Protein AF-A0A6J7PB78-F1 (afdb_monomer)

Nearest PDB structures (foldseek):
  1g2r-assembly1_A  TM=7.611E-01  e=1.929E-01  Streptococcus pneumoniae

Radius of gyration: 13.86 Å; Cα contacts (8 Å, |Δi|>4): 87; chains: 1; bounding box: 32×33×38 Å

Secondary structure (DSSP, 8-state):
-EEEEEETTEEEE-SS-SSEEEEESSHHHHHHHHHTTHHHHHHTS---HHHHHHHHHHHHHHHHHHHHHHHHSS----

Solvent-accessible surface area (backbone atoms only — not comparable to full-atom values): 4601 Å² total; per-residue (Å²): 114,52,32,38,17,43,40,97,87,44,56,44,79,38,89,77,59,67,63,42,62,45,80,34,78,47,63,67,49,47,59,51,30,59,78,66,49,43,58,33,63,58,52,73,40,92,73,56,70,67,47,53,55,62,32,48,59,50,47,47,50,53,54,58,48,46,52,59,54,54,68,69,66,77,75,78,89,132

Organism: NCBI:txid449393

Foldseek 3Di:
DWKWAADPLAIATDPDDDHFIDDADALVSLVVCVVVVVVCVRRVHDHDPVNSVVVSVRRVCVRVVCVVVVVVPPDDDD

InterPro domains:
  IPR007393 YlxR domain [PF04296] (12-56)
  IPR035931 YlxR-like superfamily [G3DSA:3.30.1230.10] (1-69)
  IPR035931 YlxR-like superfamily [SSF64376] (11-61)

Mean predicted aligned error: 7.03 Å

Sequence (78 aa):
MIRCALSAHVATVSRTAAGRGAWLCSYECFRTAERKKAFERAWKASISAAIVRDLDEKVRFAFEGVIINMEQFSSTKG

Structure (mmCIF, N/CA/C/O backbone):
data_AF-A0A6J7PB78-F1
#
_entry.id   AF-A0A6J7PB78-F1
#
loop_
_atom_site.group_PDB
_atom_site.id
_atom_site.type_symbol
_atom_site.label_atom_id
_atom_site.label_alt_id
_atom_site.label_comp_id
_atom_site.label_asym_id
_atom_site.label_entity_id
_atom_site.label_seq_id
_atom_site.pdbx_PDB_ins_code
_atom_site.Cartn_x
_atom_site.Cartn_y
_atom_site.Cartn_z
_atom_site.occupancy
_atom_site.B_iso_or_equiv
_atom_site.auth_seq_id
_atom_site.auth_comp_id
_atom_site.auth_asym_id
_atom_site.auth_atom_id
_atom_site.pdbx_PDB_model_num
ATOM 1 N N . MET A 1 1 ? -11.526 5.725 -6.382 1.00 87.88 1 MET A N 1
ATOM 2 C CA . MET A 1 1 ? -10.624 4.669 -5.863 1.00 87.88 1 MET A CA 1
ATOM 3 C C . MET A 1 1 ? -9.250 4.806 -6.496 1.00 87.88 1 MET A C 1
ATOM 5 O O . MET A 1 1 ? -9.180 5.038 -7.701 1.00 87.88 1 MET A O 1
ATOM 9 N N . ILE A 1 2 ? -8.186 4.620 -5.716 1.00 93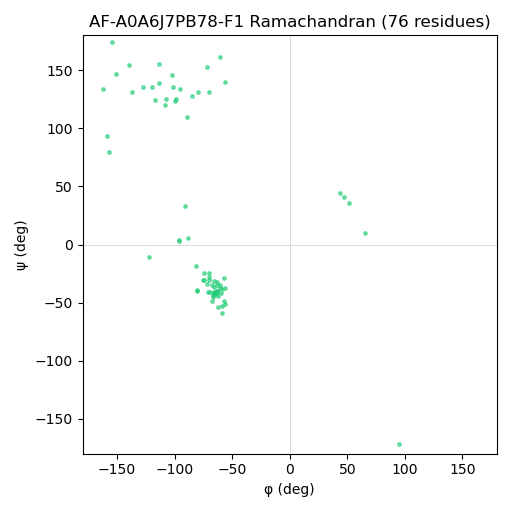.88 2 ILE A N 1
ATOM 10 C CA . ILE A 1 2 ? -6.795 4.617 -6.197 1.00 93.88 2 ILE A CA 1
ATOM 11 C C . ILE A 1 2 ? -6.179 3.223 -6.043 1.00 93.88 2 ILE A C 1
ATOM 13 O O . ILE A 1 2 ? -6.618 2.441 -5.198 1.00 93.88 2 ILE A O 1
ATOM 17 N N . ARG A 1 3 ? -5.162 2.913 -6.851 1.00 96.12 3 ARG A N 1
ATOM 18 C CA . ARG A 1 3 ? -4.393 1.665 -6.757 1.00 96.12 3 ARG A CA 1
ATOM 19 C C . ARG A 1 3 ? -3.013 1.951 -6.182 1.00 96.12 3 ARG A C 1
ATOM 21 O O . ARG A 1 3 ? -2.273 2.750 -6.750 1.00 96.12 3 ARG A O 1
ATOM 28 N N . CYS A 1 4 ? -2.663 1.254 -5.110 1.00 97.00 4 CYS A N 1
ATOM 29 C CA . CYS A 1 4 ? -1.318 1.203 -4.553 1.00 97.00 4 CYS A CA 1
ATOM 30 C C . CYS A 1 4 ? -0.622 -0.071 -5.040 1.00 97.00 4 CYS A C 1
ATOM 32 O O . CYS A 1 4 ? -1.158 -1.166 -4.866 1.00 97.00 4 CYS A O 1
ATOM 34 N N . ALA A 1 5 ? 0.550 0.054 -5.649 1.00 96.75 5 ALA A N 1
ATOM 35 C CA . ALA A 1 5 ? 1.327 -1.063 -6.170 1.00 96.75 5 ALA A CA 1
ATOM 36 C C . ALA A 1 5 ? 2.634 -1.225 -5.393 1.00 96.75 5 ALA A C 1
ATOM 38 O O . ALA A 1 5 ? 3.289 -0.225 -5.104 1.00 96.75 5 ALA A O 1
ATOM 39 N N . LEU A 1 6 ? 3.020 -2.469 -5.106 1.00 96.25 6 LEU A N 1
ATOM 40 C CA . LEU A 1 6 ? 4.332 -2.813 -4.562 1.00 96.25 6 LEU A CA 1
ATOM 41 C C . LEU A 1 6 ? 5.178 -3.516 -5.629 1.00 96.25 6 LEU A C 1
ATOM 43 O O . LEU A 1 6 ? 4.809 -4.599 -6.098 1.00 96.25 6 LEU A O 1
ATOM 47 N N . SER A 1 7 ? 6.328 -2.927 -5.957 1.00 92.94 7 SER A N 1
ATOM 48 C CA . SER A 1 7 ? 7.344 -3.498 -6.848 1.00 92.94 7 SER A CA 1
ATOM 49 C C . SER A 1 7 ? 8.731 -3.275 -6.255 1.00 92.94 7 SER A C 1
ATOM 51 O O . SER A 1 7 ? 9.024 -2.164 -5.829 1.00 92.94 7 SER A O 1
ATOM 53 N N . ALA A 1 8 ? 9.571 -4.314 -6.196 1.00 88.38 8 ALA A N 1
ATOM 54 C CA . ALA A 1 8 ? 10.936 -4.231 -5.655 1.00 88.38 8 ALA A CA 1
ATOM 55 C C . ALA A 1 8 ? 11.032 -3.494 -4.295 1.00 88.38 8 ALA A C 1
ATOM 57 O O . ALA A 1 8 ? 11.936 -2.698 -4.072 1.00 88.38 8 ALA A O 1
ATOM 58 N N . HIS A 1 9 ? 10.069 -3.739 -3.396 1.00 86.00 9 HIS A N 1
ATOM 59 C CA . HIS A 1 9 ? 9.931 -3.072 -2.087 1.00 86.00 9 HIS A CA 1
ATOM 60 C C . HIS A 1 9 ? 9.619 -1.567 -2.119 1.00 86.00 9 HIS A C 1
ATOM 62 O O . HIS A 1 9 ? 9.586 -0.928 -1.072 1.00 86.00 9 HIS A O 1
ATOM 68 N N . VAL A 1 10 ? 9.303 -1.010 -3.284 1.00 91.25 10 VAL A N 1
ATOM 69 C CA . VAL A 1 10 ? 8.825 0.364 -3.437 1.00 91.25 10 VAL A CA 1
ATOM 70 C C . VAL A 1 10 ? 7.309 0.351 -3.591 1.00 91.25 10 VAL A C 1
ATOM 72 O O . VAL A 1 10 ? 6.767 -0.313 -4.482 1.00 91.25 10 VAL A O 1
ATOM 75 N N . ALA A 1 11 ? 6.617 1.085 -2.718 1.00 95.25 11 ALA A N 1
ATOM 76 C CA . ALA A 1 11 ? 5.179 1.289 -2.815 1.00 95.25 11 ALA A CA 1
ATOM 77 C C . ALA A 1 11 ? 4.866 2.601 -3.551 1.00 95.25 11 ALA A C 1
ATOM 79 O O . ALA A 1 11 ? 5.452 3.649 -3.285 1.00 95.25 11 ALA A O 1
ATOM 80 N N . THR A 1 12 ? 3.933 2.551 -4.499 1.00 95.31 12 THR A N 1
ATOM 81 C CA . THR A 1 12 ? 3.557 3.709 -5.326 1.00 95.31 12 THR A CA 1
ATOM 82 C C . THR A 1 12 ? 2.051 3.773 -5.534 1.00 95.31 12 THR A C 1
ATOM 84 O O . THR A 1 12 ? 1.372 2.747 -5.501 1.00 95.31 12 THR A O 1
ATOM 87 N N . VAL A 1 13 ? 1.517 4.970 -5.784 1.00 95.50 13 VAL A N 1
ATOM 88 C CA . VAL A 1 13 ? 0.148 5.133 -6.289 1.00 95.50 13 VAL A CA 1
ATOM 89 C C . VAL A 1 13 ? 0.205 5.109 -7.813 1.00 95.50 13 VAL A C 1
ATOM 91 O O . VAL A 1 13 ? 0.738 6.020 -8.435 1.00 95.50 13 VAL A O 1
ATOM 94 N N . SER A 1 14 ? -0.312 4.046 -8.426 1.00 92.94 14 SER A N 1
ATOM 95 C CA . SER A 1 14 ? -0.371 3.912 -9.881 1.00 92.94 14 SER A CA 1
ATOM 96 C C . SER A 1 14 ? -1.378 2.849 -10.309 1.00 92.94 14 SER A C 1
ATOM 98 O O . SER A 1 14 ? -1.400 1.717 -9.807 1.00 92.94 14 SER A O 1
ATOM 100 N N . ARG A 1 15 ? -2.197 3.196 -11.307 1.00 92.31 15 ARG A N 1
ATOM 101 C CA . ARG A 1 15 ? -3.162 2.268 -11.911 1.00 92.31 15 ARG A CA 1
ATOM 102 C C . ARG A 1 15 ? -2.497 1.175 -12.746 1.00 92.31 15 ARG A C 1
ATOM 104 O O . ARG A 1 15 ? -3.091 0.112 -12.886 1.00 92.31 15 ARG A O 1
ATOM 111 N N . THR A 1 16 ? -1.294 1.419 -13.262 1.00 92.12 16 THR A N 1
ATOM 112 C CA . THR A 1 16 ? -0.641 0.568 -14.271 1.00 92.12 16 THR A CA 1
ATOM 113 C C . THR A 1 16 ? 0.721 0.032 -13.842 1.00 92.12 16 THR A C 1
ATOM 115 O O . THR A 1 16 ? 1.235 -0.866 -14.501 1.00 92.12 16 THR A O 1
ATOM 118 N N . ALA A 1 17 ? 1.305 0.526 -12.743 1.00 92.88 17 ALA A N 1
ATOM 119 C CA . ALA A 1 17 ? 2.602 0.044 -12.273 1.00 92.88 17 ALA A CA 1
ATOM 120 C C . ALA A 1 17 ? 2.590 -1.473 -12.029 1.00 92.88 17 ALA A C 1
ATOM 122 O O . ALA A 1 17 ? 1.625 -2.026 -11.479 1.00 92.88 17 ALA A O 1
ATOM 123 N N . ALA A 1 18 ? 3.690 -2.117 -12.421 1.00 91.12 18 ALA A N 1
ATOM 124 C CA . ALA A 1 18 ? 3.917 -3.539 -12.225 1.00 91.12 18 ALA A CA 1
ATOM 125 C C . ALA A 1 18 ? 3.905 -3.924 -10.735 1.00 91.12 18 ALA A C 1
ATOM 127 O O . ALA A 1 18 ? 4.074 -3.087 -9.847 1.00 91.12 18 ALA A O 1
ATOM 128 N N . GLY A 1 19 ? 3.714 -5.215 -10.468 1.00 93.50 19 GLY A N 1
ATOM 129 C CA . GLY A 1 19 ? 3.692 -5.761 -9.114 1.00 93.50 19 GLY A CA 1
ATOM 130 C C . GLY A 1 19 ? 2.291 -5.886 -8.516 1.00 93.50 19 GLY A C 1
ATOM 131 O O . GLY A 1 19 ? 1.267 -5.747 -9.196 1.00 93.50 19 GLY A O 1
ATOM 132 N N . ARG A 1 20 ? 2.241 -6.219 -7.223 1.00 95.69 20 ARG A N 1
ATOM 133 C CA . ARG A 1 20 ? 0.982 -6.541 -6.536 1.00 95.69 20 ARG A CA 1
ATOM 134 C C . ARG A 1 20 ? 0.233 -5.266 -6.171 1.00 95.69 20 ARG A C 1
ATOM 136 O O . ARG A 1 20 ?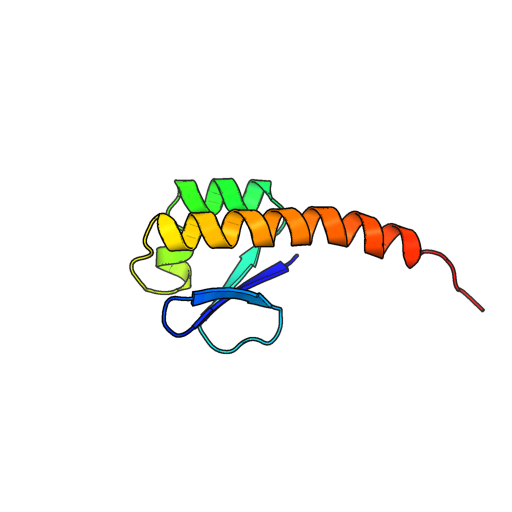 0.811 -4.339 -5.616 1.00 95.69 20 ARG A O 1
ATOM 143 N N . GLY A 1 21 ? -1.056 -5.232 -6.498 1.00 96.19 21 GLY A N 1
ATOM 144 C CA . GLY A 1 21 ? -1.920 -4.074 -6.286 1.00 96.19 21 GLY A CA 1
ATOM 145 C C . GLY A 1 21 ? -2.829 -4.227 -5.068 1.00 96.19 21 GLY A C 1
ATOM 146 O O . GLY A 1 21 ? -3.322 -5.317 -4.796 1.00 96.19 21 GLY A O 1
ATOM 147 N N . ALA A 1 22 ? -3.091 -3.118 -4.387 1.00 96.69 22 ALA A N 1
ATOM 148 C CA . ALA A 1 22 ? -4.141 -2.956 -3.390 1.00 96.69 22 ALA A CA 1
ATOM 149 C C . ALA A 1 22 ? -4.977 -1.723 -3.758 1.00 96.69 22 ALA A C 1
ATOM 151 O O . ALA A 1 22 ? -4.426 -0.691 -4.139 1.00 96.69 22 ALA A O 1
ATOM 152 N N . TRP A 1 23 ? -6.301 -1.828 -3.675 1.00 96.75 23 TRP A N 1
ATOM 153 C CA . TRP A 1 23 ? -7.208 -0.730 -4.007 1.00 96.75 23 TRP A CA 1
ATOM 154 C C . TRP A 1 23 ? -7.710 -0.048 -2.742 1.00 96.75 23 TRP A C 1
ATOM 156 O O . TRP A 1 23 ? -8.095 -0.717 -1.785 1.00 96.75 23 TRP A O 1
ATOM 166 N N . LEU A 1 24 ? -7.719 1.283 -2.757 1.00 96.75 24 LEU A N 1
ATOM 167 C CA . LEU A 1 24 ? -8.199 2.106 -1.653 1.00 96.75 24 LEU A CA 1
ATOM 168 C C . LEU A 1 24 ? -9.374 2.973 -2.103 1.00 96.75 24 LEU A C 1
ATOM 170 O O . LEU A 1 24 ? -9.354 3.591 -3.176 1.00 96.75 24 LEU A O 1
ATOM 174 N N . CYS A 1 25 ? -10.395 3.020 -1.253 1.00 95.12 25 CYS A N 1
ATOM 175 C CA . CYS A 1 25 ? -11.602 3.819 -1.440 1.00 95.12 25 CYS A CA 1
ATOM 176 C C . CYS A 1 25 ? -11.423 5.286 -1.049 1.00 95.12 25 CYS A C 1
ATOM 178 O O . CYS A 1 25 ? -11.922 6.157 -1.755 1.00 95.12 25 CYS A O 1
ATOM 180 N N . SER A 1 26 ? -10.697 5.540 0.035 1.00 94.75 26 SER A N 1
ATOM 181 C CA . SER A 1 26 ? -10.448 6.863 0.611 1.00 94.75 26 SER A CA 1
ATOM 182 C C . SER A 1 26 ? -9.138 6.860 1.407 1.00 94.75 26 SER A C 1
ATOM 184 O O . SER A 1 26 ? -8.534 5.802 1.630 1.00 94.75 26 SER A O 1
ATOM 186 N N . TYR A 1 27 ? -8.721 8.034 1.8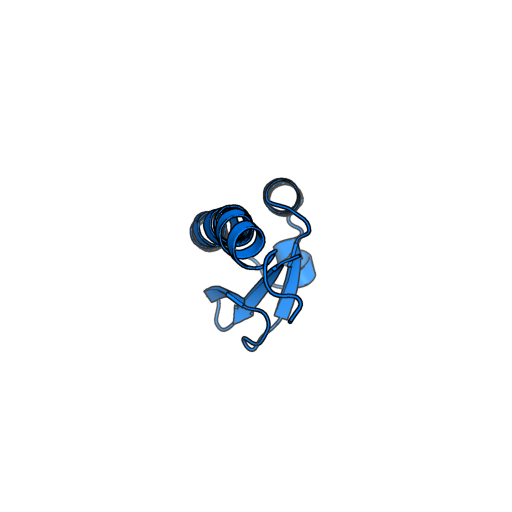87 1.00 95.25 27 TYR A N 1
ATOM 187 C CA . TYR A 1 27 ? -7.607 8.153 2.830 1.00 95.25 27 TYR A CA 1
ATOM 188 C C . TYR A 1 27 ? -7.899 7.445 4.169 1.00 95.25 27 TYR A C 1
ATOM 190 O O . TYR A 1 27 ? -7.024 6.827 4.769 1.00 95.25 27 TYR A O 1
ATOM 198 N N . GLU A 1 28 ? -9.153 7.406 4.618 1.00 95.94 28 GLU A N 1
ATOM 199 C CA . GLU A 1 28 ? -9.524 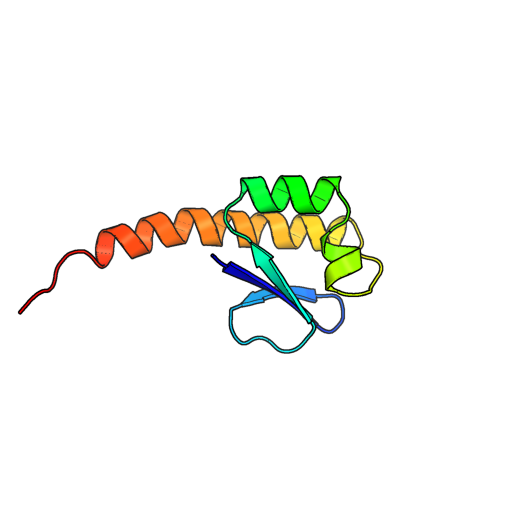6.632 5.809 1.00 95.94 28 GLU A CA 1
ATOM 200 C C . GLU A 1 28 ? -9.342 5.116 5.592 1.00 95.94 28 GLU A C 1
ATOM 202 O O . GLU A 1 28 ? -8.867 4.399 6.486 1.00 95.94 28 GLU A O 1
ATOM 207 N N . CYS A 1 29 ? -9.635 4.625 4.378 1.00 96.62 29 CYS A N 1
ATOM 208 C CA . CYS A 1 29 ? -9.354 3.240 3.994 1.00 96.62 29 CYS A CA 1
ATOM 209 C C . CYS A 1 29 ? -7.846 2.935 4.085 1.00 96.62 29 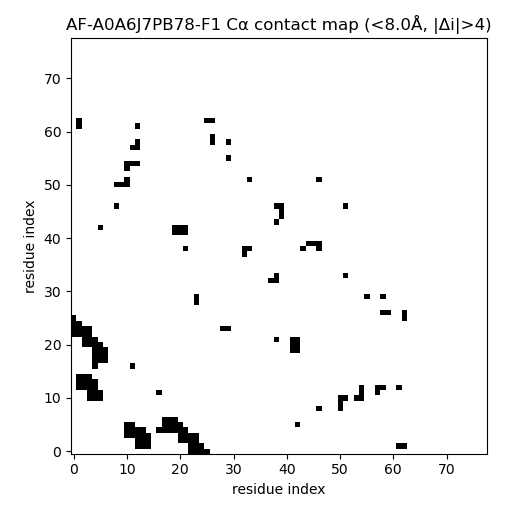CYS A C 1
ATOM 211 O O . CYS A 1 29 ? -7.483 1.836 4.504 1.00 96.62 29 CYS A O 1
ATOM 213 N N . PHE A 1 30 ? -6.970 3.902 3.773 1.00 96.94 30 PHE A N 1
ATOM 214 C CA . PHE A 1 30 ? -5.518 3.778 3.961 1.00 96.94 30 PHE A CA 1
ATOM 215 C C . PHE A 1 30 ? -5.143 3.604 5.437 1.00 96.94 30 PHE A C 1
ATOM 217 O O . PHE A 1 30 ? -4.514 2.609 5.796 1.00 96.94 30 PHE A O 1
ATOM 224 N N . ARG A 1 31 ? -5.593 4.513 6.314 1.00 96.56 31 ARG A N 1
ATOM 225 C CA . ARG A 1 31 ? -5.295 4.453 7.760 1.00 96.56 31 ARG A CA 1
ATOM 226 C C . ARG A 1 31 ? -5.796 3.147 8.382 1.00 96.56 31 ARG A C 1
ATOM 228 O O . ARG A 1 31 ? -5.141 2.554 9.237 1.00 96.56 31 ARG A O 1
ATOM 235 N N . THR A 1 32 ? -6.958 2.668 7.942 1.00 97.62 32 THR A N 1
ATOM 236 C CA . THR A 1 32 ? -7.505 1.379 8.383 1.00 97.62 32 THR A CA 1
ATOM 237 C C . THR A 1 32 ? -6.688 0.198 7.853 1.00 97.62 32 THR A C 1
ATOM 239 O O . THR A 1 32 ? -6.435 -0.749 8.601 1.00 97.62 32 THR A O 1
ATOM 242 N N . ALA A 1 33 ? -6.251 0.246 6.592 1.00 96.69 33 ALA A N 1
ATOM 243 C CA . ALA A 1 33 ? -5.400 -0.774 5.988 1.00 96.69 33 ALA A CA 1
ATOM 244 C C . ALA A 1 33 ? -4.033 -0.876 6.682 1.00 96.69 33 ALA A C 1
ATOM 246 O O . ALA A 1 33 ? -3.581 -1.994 6.933 1.00 96.69 33 ALA A O 1
ATOM 247 N N . GLU A 1 34 ? -3.422 0.254 7.051 1.00 95.88 34 GLU A N 1
ATOM 248 C CA . GLU A 1 34 ? -2.196 0.310 7.856 1.00 95.88 34 GLU A CA 1
ATOM 249 C C . GLU A 1 34 ? -2.399 -0.380 9.212 1.00 95.88 34 GLU A C 1
ATOM 251 O O . GLU A 1 34 ? -1.753 -1.393 9.487 1.00 95.88 34 GLU A O 1
ATOM 256 N N . ARG A 1 35 ? -3.362 0.085 10.027 1.00 96.56 35 ARG A N 1
ATOM 257 C CA . ARG A 1 35 ? -3.619 -0.482 11.368 1.00 96.56 35 ARG A CA 1
ATOM 258 C C . ARG A 1 35 ? -3.906 -1.981 11.332 1.00 96.56 35 ARG A C 1
ATOM 260 O O . ARG A 1 35 ? -3.504 -2.718 12.226 1.00 96.56 35 ARG A O 1
ATOM 267 N N . LYS A 1 36 ? -4.617 -2.440 10.298 1.00 96.88 36 LYS A N 1
ATOM 268 C CA . LYS A 1 36 ? -4.992 -3.848 10.135 1.00 96.88 36 LYS A CA 1
ATOM 269 C C . LYS A 1 36 ? -3.949 -4.673 9.384 1.00 96.88 36 LYS A C 1
ATOM 271 O O . LYS A 1 36 ? -4.261 -5.822 9.074 1.00 96.88 36 LYS A O 1
ATOM 276 N N . LYS A 1 37 ? -2.772 -4.139 9.035 1.00 95.75 37 LYS A N 1
ATOM 277 C CA . LYS A 1 37 ? -1.750 -4.826 8.216 1.00 95.75 37 LYS A CA 1
ATOM 278 C C . LYS A 1 37 ? -2.303 -5.403 6.901 1.00 95.75 37 LYS A C 1
ATOM 280 O O . LYS A 1 37 ? -1.943 -6.494 6.463 1.00 95.75 37 LYS A O 1
ATOM 285 N N . ALA A 1 38 ? -3.255 -4.709 6.280 1.00 96.75 38 ALA A N 1
ATOM 286 C CA . ALA A 1 38 ? -3.923 -5.185 5.069 1.00 96.75 38 ALA A CA 1
ATOM 287 C C . ALA A 1 38 ? -2.994 -5.182 3.847 1.00 96.75 38 ALA A C 1
ATOM 289 O O . ALA A 1 38 ? -3.126 -6.053 2.989 1.00 96.75 38 ALA A O 1
ATOM 290 N N . PHE A 1 39 ? -2.025 -4.263 3.798 1.00 96.62 39 PHE A N 1
ATOM 291 C CA . PHE A 1 39 ? -1.017 -4.215 2.738 1.00 96.62 39 PHE A CA 1
ATOM 292 C C . PHE A 1 39 ? -0.105 -5.443 2.734 1.00 96.62 39 PHE A C 1
ATOM 294 O O . PHE A 1 39 ? 0.135 -6.007 1.672 1.00 96.62 39 PHE A O 1
ATOM 301 N N . GLU A 1 40 ? 0.321 -5.923 3.906 1.00 96.38 40 GLU A N 1
ATOM 302 C CA . GLU A 1 40 ? 1.128 -7.148 4.012 1.00 96.38 40 GLU A CA 1
ATOM 303 C C . GLU A 1 40 ? 0.385 -8.360 3.437 1.00 96.38 40 GLU A C 1
ATOM 305 O O . GLU A 1 40 ? 0.955 -9.155 2.688 1.00 96.38 40 GLU A O 1
ATOM 310 N N . ARG A 1 41 ? -0.923 -8.466 3.718 1.00 96.25 41 ARG A N 1
ATOM 311 C CA . ARG A 1 41 ? -1.782 -9.525 3.165 1.00 96.25 41 ARG A CA 1
ATOM 312 C C . ARG A 1 41 ? -1.974 -9.384 1.658 1.00 96.25 41 ARG A C 1
ATOM 314 O O . ARG A 1 41 ? -1.801 -10.358 0.930 1.00 96.25 41 ARG A O 1
ATOM 321 N N . ALA A 1 42 ? -2.311 -8.185 1.183 1.00 96.75 42 ALA A N 1
ATOM 322 C CA . ALA A 1 42 ? -2.554 -7.926 -0.236 1.00 96.75 42 ALA A CA 1
ATOM 323 C C . ALA A 1 42 ? -1.292 -8.148 -1.086 1.00 96.75 42 ALA A C 1
ATOM 325 O O . ALA A 1 42 ? -1.346 -8.725 -2.173 1.00 96.75 42 ALA A O 1
ATOM 326 N N . TRP A 1 43 ? -0.137 -7.729 -0.574 1.00 96.56 43 TRP A N 1
ATOM 327 C CA . TRP A 1 43 ? 1.140 -7.835 -1.267 1.00 96.56 43 TRP A CA 1
ATOM 328 C C . TRP A 1 43 ? 1.950 -9.067 -0.884 1.00 96.56 43 TRP A C 1
ATOM 330 O O . TRP A 1 43 ? 3.056 -9.224 -1.402 1.00 96.56 43 TRP A O 1
ATOM 340 N N . LYS A 1 44 ? 1.417 -9.954 -0.035 1.00 95.69 44 LYS A N 1
ATOM 341 C CA . LYS A 1 44 ? 2.075 -11.193 0.413 1.00 95.69 44 LYS A CA 1
ATOM 342 C C . LYS A 1 44 ? 3.550 -10.962 0.774 1.00 95.69 44 LYS A C 1
ATOM 344 O O . LYS A 1 44 ? 4.426 -11.683 0.302 1.00 95.69 44 LYS A O 1
ATOM 349 N N . ALA A 1 45 ? 3.824 -9.882 1.498 1.00 93.69 45 ALA A N 1
ATOM 350 C CA . ALA A 1 45 ? 5.174 -9.449 1.835 1.00 93.69 45 ALA A CA 1
ATOM 351 C C . ALA A 1 45 ? 5.160 -8.704 3.168 1.00 93.69 45 ALA A C 1
ATOM 353 O O . ALA A 1 45 ? 4.199 -8.001 3.469 1.00 93.69 45 ALA A O 1
ATOM 354 N N . SER A 1 46 ? 6.238 -8.835 3.939 1.00 93.25 46 SER A N 1
ATOM 355 C CA . SER A 1 46 ? 6.460 -7.971 5.098 1.00 93.25 46 SER A CA 1
ATOM 356 C C . SER A 1 46 ? 6.775 -6.557 4.611 1.00 93.25 46 SER A C 1
ATOM 358 O O . SER A 1 46 ? 7.601 -6.386 3.709 1.00 93.25 46 SER A O 1
ATOM 360 N N . ILE A 1 47 ? 6.102 -5.556 5.176 1.00 92.75 47 ILE A N 1
ATOM 361 C CA . ILE A 1 47 ? 6.238 -4.153 4.781 1.00 92.75 47 ILE A CA 1
ATOM 362 C C . ILE A 1 47 ? 6.780 -3.373 5.968 1.00 92.75 47 ILE A C 1
ATOM 364 O O . ILE A 1 47 ? 6.205 -3.390 7.053 1.00 92.75 47 ILE A O 1
ATOM 368 N N . SER A 1 48 ? 7.896 -2.678 5.766 1.00 93.44 48 SER A N 1
ATOM 369 C CA . SER A 1 48 ? 8.461 -1.826 6.807 1.00 93.44 48 SER A CA 1
ATOM 370 C C . SER A 1 48 ? 7.609 -0.570 7.005 1.00 93.44 48 SER A C 1
ATOM 372 O O . SER A 1 48 ? 6.992 -0.057 6.068 1.00 93.44 48 SER A O 1
ATOM 374 N N . ALA A 1 49 ? 7.637 -0.014 8.218 1.00 91.56 49 ALA A N 1
ATOM 375 C CA . ALA A 1 49 ? 6.966 1.251 8.520 1.00 91.56 49 ALA A CA 1
ATOM 376 C C . ALA A 1 49 ? 7.440 2.406 7.613 1.00 91.56 49 ALA A C 1
ATOM 378 O O . ALA A 1 49 ? 6.667 3.307 7.303 1.00 91.56 49 ALA A O 1
ATOM 379 N N . ALA A 1 50 ? 8.689 2.359 7.134 1.00 93.75 50 ALA A N 1
ATOM 380 C CA . ALA A 1 50 ? 9.227 3.349 6.204 1.00 93.75 50 ALA A CA 1
ATOM 381 C C . ALA A 1 50 ? 8.505 3.337 4.843 1.00 93.75 50 ALA A C 1
ATOM 383 O O . ALA A 1 50 ? 8.190 4.404 4.324 1.00 93.75 50 ALA A O 1
ATOM 384 N N . ILE A 1 51 ? 8.193 2.151 4.301 1.00 94.06 51 ILE A N 1
ATOM 385 C CA . ILE A 1 51 ? 7.442 2.011 3.042 1.00 94.06 51 ILE A CA 1
ATOM 386 C C . ILE A 1 51 ? 6.010 2.528 3.214 1.00 94.06 51 ILE A C 1
ATOM 388 O O . ILE A 1 51 ? 5.481 3.191 2.325 1.00 94.06 51 ILE A O 1
ATOM 392 N N . VAL A 1 52 ? 5.376 2.242 4.357 1.00 94.31 52 VAL A N 1
ATOM 393 C CA . VAL A 1 52 ? 4.016 2.730 4.635 1.00 94.31 52 VAL A CA 1
ATOM 394 C C . VAL A 1 52 ? 3.994 4.253 4.756 1.00 94.31 52 VAL A C 1
ATOM 396 O O . VAL A 1 52 ? 3.122 4.883 4.168 1.00 94.31 52 VAL A O 1
ATOM 399 N N . ARG A 1 53 ? 4.975 4.849 5.444 1.00 94.31 53 ARG A N 1
ATOM 400 C CA . ARG A 1 53 ? 5.097 6.307 5.586 1.00 94.31 53 ARG A CA 1
ATOM 401 C C . ARG A 1 53 ? 5.300 7.014 4.243 1.00 94.31 53 ARG A C 1
ATOM 403 O O . ARG A 1 53 ? 4.634 8.004 3.981 1.00 94.31 53 ARG A O 1
ATOM 410 N N . ASP A 1 54 ? 6.172 6.493 3.382 1.00 93.81 54 ASP A N 1
ATOM 411 C CA . ASP A 1 54 ? 6.368 7.030 2.024 1.00 93.81 54 ASP A CA 1
ATOM 412 C C . ASP A 1 54 ? 5.094 6.907 1.161 1.00 93.81 54 ASP A C 1
ATOM 414 O O . ASP A 1 54 ? 4.772 7.786 0.359 1.00 93.81 54 ASP A O 1
ATOM 418 N N . LEU A 1 55 ? 4.320 5.835 1.346 1.00 95.44 55 LEU A N 1
ATOM 419 C CA . LEU A 1 55 ? 3.044 5.667 0.657 1.00 95.44 55 LEU A CA 1
ATOM 420 C C . LEU A 1 55 ? 1.948 6.606 1.182 1.00 95.44 55 LEU A C 1
ATOM 422 O O . LEU A 1 55 ? 1.109 7.027 0.389 1.00 95.44 55 LEU A O 1
ATOM 426 N N . ASP A 1 56 ? 1.945 6.927 2.477 1.00 95.88 56 ASP A N 1
ATOM 427 C CA . ASP A 1 56 ? 0.956 7.795 3.133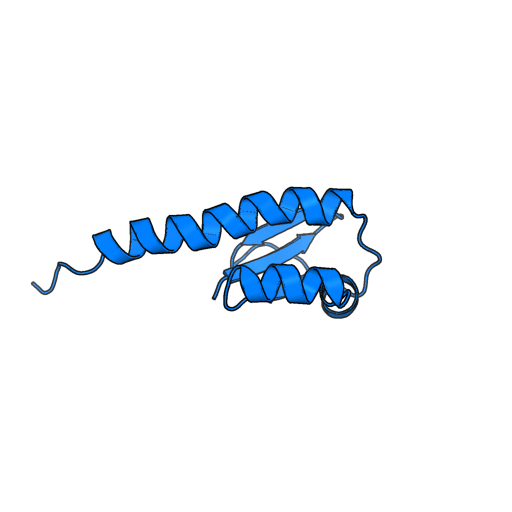 1.00 95.88 56 ASP A CA 1
ATOM 428 C C . ASP A 1 56 ? 0.873 9.165 2.454 1.00 95.88 56 ASP A C 1
ATOM 430 O O . ASP A 1 56 ? -0.197 9.580 2.005 1.00 95.88 56 ASP A O 1
ATOM 434 N N . GLU A 1 57 ? 2.024 9.814 2.259 1.00 91.75 57 GLU A N 1
ATOM 435 C CA . GLU A 1 57 ? 2.117 11.102 1.568 1.00 91.75 57 GLU A CA 1
ATOM 436 C C . GLU A 1 57 ? 1.528 11.016 0.154 1.00 91.75 57 GLU A C 1
ATOM 438 O O . GLU A 1 57 ? 0.665 11.813 -0.219 1.00 91.75 57 GLU A O 1
ATOM 443 N N . LYS A 1 58 ? 1.915 9.993 -0.617 1.00 94.50 58 LYS A N 1
ATOM 444 C CA . LYS A 1 58 ? 1.436 9.776 -1.994 1.00 94.50 58 LYS A CA 1
ATOM 445 C C . LYS A 1 58 ? -0.069 9.528 -2.046 1.00 94.50 58 LYS A C 1
ATOM 447 O O . LYS A 1 58 ? -0.743 10.009 -2.954 1.00 94.50 58 LYS A O 1
ATOM 452 N N . VAL A 1 59 ? -0.604 8.765 -1.095 1.00 95.62 59 VAL A N 1
ATOM 453 C CA . VAL A 1 59 ? -2.034 8.450 -1.006 1.00 95.62 59 VAL A CA 1
ATOM 454 C C . VAL A 1 59 ? -2.836 9.680 -0.592 1.00 95.62 59 VAL A C 1
ATOM 456 O O . VAL A 1 59 ? -3.889 9.929 -1.181 1.00 95.62 59 VAL A O 1
ATOM 459 N N . ARG A 1 60 ? -2.327 10.476 0.353 1.00 93.62 60 ARG A N 1
ATOM 460 C CA . ARG A 1 60 ? -2.923 11.751 0.755 1.00 93.62 60 ARG A CA 1
ATOM 461 C C . ARG A 1 60 ? -3.023 12.706 -0.434 1.00 93.62 60 ARG A C 1
ATOM 463 O O . ARG A 1 60 ? -4.130 13.116 -0.774 1.00 93.62 60 ARG A O 1
ATOM 470 N N . PHE A 1 61 ? -1.919 12.943 -1.147 1.00 90.38 61 PHE A N 1
ATOM 471 C CA . PHE A 1 61 ? -1.920 13.765 -2.363 1.00 90.38 61 PHE A CA 1
ATOM 472 C C . PHE A 1 61 ? -2.819 13.202 -3.465 1.00 90.38 61 PHE A C 1
ATOM 474 O O . PHE A 1 61 ? -3.471 13.965 -4.169 1.00 90.38 61 PHE A O 1
ATOM 481 N N . ALA A 1 62 ? -2.892 11.879 -3.631 1.00 90.62 62 ALA A N 1
ATOM 482 C CA . ALA A 1 62 ? -3.758 11.281 -4.640 1.00 90.62 62 ALA A CA 1
ATOM 483 C C . ALA A 1 62 ? -5.248 11.479 -4.327 1.00 90.62 62 ALA A C 1
ATOM 485 O O . ALA A 1 62 ? -6.031 11.654 -5.253 1.00 90.62 62 ALA A O 1
ATOM 486 N N . PHE A 1 63 ? -5.662 11.465 -3.058 1.00 88.94 63 PHE A N 1
ATOM 487 C CA . PHE A 1 63 ? -7.055 11.741 -2.697 1.00 88.94 63 PHE A CA 1
ATOM 488 C C . PHE A 1 63 ? -7.374 13.240 -2.662 1.00 88.94 63 PHE A C 1
ATOM 490 O O . PHE A 1 63 ? -8.429 13.621 -3.159 1.00 88.94 63 PHE A O 1
ATOM 497 N N . GLU A 1 64 ? -6.471 14.086 -2.161 1.00 83.62 64 GLU A N 1
ATOM 498 C CA . GLU A 1 64 ? -6.624 15.551 -2.176 1.00 83.62 64 GLU A CA 1
ATOM 499 C C . GLU A 1 64 ? -6.579 16.107 -3.615 1.00 83.62 64 GLU A C 1
ATOM 501 O O . GLU A 1 64 ? -7.419 16.908 -4.014 1.00 83.62 64 GLU A O 1
ATOM 506 N N . GLY A 1 65 ? -5.655 15.625 -4.448 1.00 66.69 65 GLY A N 1
ATOM 507 C CA . GLY A 1 65 ? -5.498 16.047 -5.843 1.00 66.69 65 GLY A CA 1
ATOM 508 C C . GLY A 1 65 ? -6.565 15.496 -6.793 1.00 66.69 65 GLY A C 1
ATOM 509 O O . GLY A 1 65 ? -6.856 16.116 -7.814 1.00 66.69 65 GLY A O 1
ATOM 510 N N . VAL A 1 66 ? -7.201 14.363 -6.463 1.00 57.34 66 VAL A N 1
ATOM 511 C CA . VAL A 1 66 ? -8.404 13.905 -7.183 1.00 57.34 66 VAL A CA 1
ATOM 512 C C . VAL A 1 66 ? -9.566 14.870 -6.965 1.00 57.34 66 VAL A C 1
ATOM 514 O O . VAL A 1 66 ? -10.341 15.050 -7.896 1.00 57.34 66 VAL A O 1
ATOM 517 N N . ILE A 1 67 ? -9.667 15.534 -5.809 1.00 53.31 67 ILE A N 1
ATOM 518 C CA . ILE A 1 67 ? -10.699 16.557 -5.580 1.00 53.31 67 ILE A CA 1
ATOM 519 C C . ILE A 1 67 ? -10.446 17.764 -6.499 1.00 53.31 67 ILE A C 1
ATOM 521 O O . ILE A 1 67 ? -11.353 18.168 -7.218 1.00 53.31 67 ILE A O 1
ATOM 525 N N . ILE A 1 68 ? -9.196 18.233 -6.603 1.00 47.38 68 ILE A N 1
ATOM 526 C CA . ILE A 1 68 ? -8.828 19.372 -7.469 1.00 47.38 68 ILE A CA 1
ATOM 527 C C . ILE A 1 68 ? -9.050 19.057 -8.961 1.00 47.38 68 ILE A C 1
ATOM 529 O O . ILE A 1 68 ? -9.586 19.878 -9.704 1.00 47.38 68 ILE A O 1
ATOM 533 N N . ASN A 1 69 ? -8.683 17.855 -9.418 1.00 45.03 69 ASN A N 1
ATOM 534 C CA . ASN A 1 69 ? -8.886 17.464 -10.817 1.00 45.03 69 ASN A CA 1
ATOM 535 C C . ASN A 1 69 ? -10.355 17.141 -11.140 1.00 45.03 69 ASN A C 1
ATOM 537 O O . ASN A 1 69 ? -10.786 17.345 -12.272 1.00 45.03 69 ASN A O 1
ATOM 541 N N . MET A 1 70 ? -11.138 16.635 -10.182 1.00 44.88 70 MET A N 1
ATOM 542 C CA . MET A 1 70 ? -12.550 16.311 -10.413 1.00 44.88 70 MET A CA 1
ATOM 543 C C . MET A 1 70 ? -13.424 17.577 -10.470 1.00 44.88 70 MET A C 1
ATOM 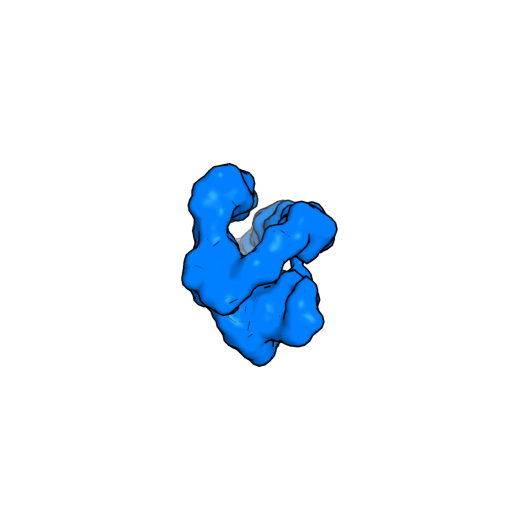545 O O . MET A 1 70 ? -14.371 17.595 -11.253 1.00 44.88 70 MET A O 1
ATOM 549 N N . GLU A 1 71 ? -13.066 18.652 -9.754 1.00 46.84 71 GLU A N 1
ATOM 550 C CA . GLU A 1 71 ? -13.719 19.969 -9.886 1.00 46.84 71 GLU A CA 1
ATOM 551 C C . GLU A 1 71 ? -13.408 20.672 -11.223 1.00 46.84 71 GLU A C 1
ATOM 553 O O . GLU A 1 71 ? -14.247 21.410 -11.733 1.00 46.84 71 GLU A O 1
ATOM 558 N N . GLN A 1 72 ? -12.253 20.412 -11.852 1.00 44.38 72 GLN A N 1
ATOM 559 C CA . GLN A 1 72 ? -11.925 20.984 -13.171 1.00 44.38 72 GLN A CA 1
ATOM 560 C C . GLN A 1 72 ? -12.552 20.235 -14.359 1.00 44.38 72 GLN A C 1
ATOM 562 O O . GLN A 1 72 ? -12.666 20.802 -15.443 1.00 44.38 72 GLN A O 1
ATOM 567 N N . PHE A 1 73 ? -12.999 18.986 -14.183 1.00 44.16 73 PHE A N 1
ATOM 568 C CA . PHE A 1 73 ? -13.573 18.181 -15.273 1.00 44.16 73 PHE A CA 1
ATOM 569 C C . PHE A 1 73 ? -15.109 18.203 -15.357 1.00 44.16 73 PHE A C 1
ATOM 571 O O . PHE A 1 73 ? -15.682 17.559 -16.237 1.00 44.16 73 PHE A O 1
ATOM 578 N N . SER A 1 74 ? -15.806 18.975 -14.517 1.00 49.41 74 SER A N 1
ATOM 579 C CA . SER A 1 74 ? -17.270 19.107 -14.575 1.00 49.41 74 SER A CA 1
ATOM 580 C C . SER A 1 74 ? -17.769 20.249 -15.469 1.00 49.41 74 SER A C 1
ATOM 582 O O . SER A 1 74 ? -18.806 20.843 -15.180 1.00 49.41 74 SER A O 1
ATOM 584 N N . SER A 1 75 ? -17.072 20.579 -16.561 1.00 54.56 75 SER A N 1
ATOM 585 C CA . SER A 1 75 ? -17.602 21.483 -17.594 1.00 54.56 75 SER A CA 1
ATOM 586 C C . SER A 1 75 ? -16.933 21.289 -18.953 1.00 54.56 75 SER A C 1
ATOM 588 O O . SER A 1 75 ? -16.101 22.088 -19.362 1.00 54.56 75 SER A O 1
ATOM 590 N N . THR A 1 76 ? -17.349 20.264 -19.700 1.00 43.31 76 THR A N 1
ATOM 591 C CA . THR A 1 76 ? -17.654 20.439 -21.134 1.00 43.31 76 THR A CA 1
ATOM 592 C C . THR A 1 76 ?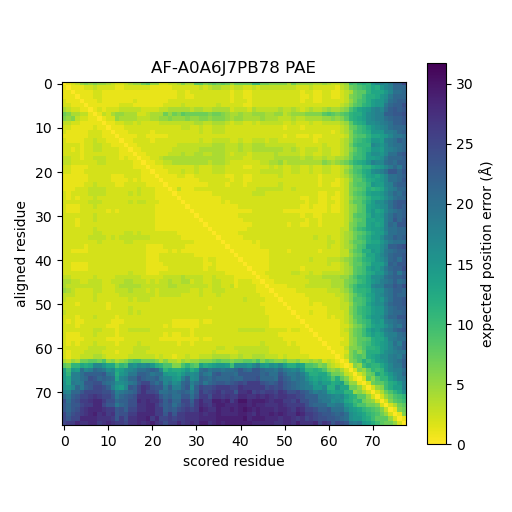 -18.579 19.315 -21.609 1.00 43.31 76 THR A C 1
ATOM 594 O O . THR A 1 76 ? -18.150 18.224 -21.972 1.00 43.31 76 THR A O 1
ATOM 597 N N . LYS A 1 77 ? -19.890 19.581 -21.576 1.00 47.88 77 LYS A N 1
ATOM 598 C CA . LYS A 1 77 ? -20.783 19.103 -22.635 1.00 47.88 77 LYS A CA 1
ATOM 599 C C . LYS A 1 77 ? -20.695 20.145 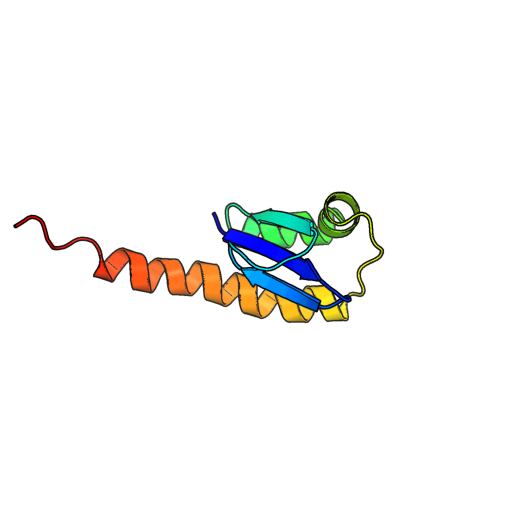-23.748 1.00 47.88 77 LYS A C 1
ATOM 601 O O . LYS A 1 77 ? -20.872 21.327 -23.456 1.00 47.88 77 LYS A O 1
ATOM 606 N N . GLY A 1 78 ? -20.428 19.705 -24.969 1.00 39.25 78 GLY A N 1
ATOM 607 C CA . GLY A 1 78 ? -20.393 20.523 -26.178 1.00 39.25 78 GLY A CA 1
ATOM 608 C C . GLY A 1 78 ? -20.074 19.639 -27.359 1.00 39.25 78 GLY A C 1
ATOM 609 O O . GLY A 1 78 ? -18.870 19.364 -27.532 1.00 39.25 78 GLY A O 1
#

pLDDT: mean 86.09, std 17.82, range [39.25, 97.62]